Protein AF-A0A359E9B1-F1 (afdb_monomer)

Radius of gyration: 19.74 Å; Cα contacts (8 Å, |Δi|>4): 103; chains: 1; bounding box: 45×37×66 Å

Secondary structure (DSSP, 8-state):
------S-TT-----TTHHHHHHHHHHHHHHHTTSS--TTSBGGGG-PPEEP--------TTTTTT---EE-TT-STTGGG-BHHHHHTT-----SEETTEEGGGG---SSGGGGSSPPPPPTTS--

Mean predicted aligned error: 7.12 Å

Foldseek 3Di:
DDPDDDDDPPDDDDPPCVVLVVVVVVVVVCCVVCLPVDQQDFCLVSDDWAQDDDDPPVDDVVVCVPPDRTDRQQDDDQSRNAGNNLVNVVQSLGFDDDPNRGPLVVPDDDDPVCSVVDDGDHRPPGD

pLDDT: mean 88.52, std 8.59, range [62.59, 98.44]

Sequence (127 aa):
YIIAEWGEPFRVDMTHSVTKSFLTTTVGIAYDQGLIRDVNDKVDSYMAPIMVMEFDENDNKADEIGEAKVMQPFKGDHNSKITWNHLLRQTSDWEGSLWGKPDWADRPSGDRADWIDRDRFEPGTEW

Structure (mmCIF, N/CA/C/O backbone):
data_AF-A0A359E9B1-F1
#
_entry.id   AF-A0A359E9B1-F1
#
loop_
_atom_site.group_PDB
_atom_site.id
_atom_site.type_symbol
_atom_site.label_atom_id
_atom_site.label_alt_id
_atom_site.label_comp_id
_atom_site.label_asym_id
_atom_site.label_entity_id
_atom_site.label_seq_id
_atom_site.pdbx_PDB_ins_code
_atom_site.Cartn_x
_atom_site.Cartn_y
_atom_site.Cartn_z
_atom_site.occupancy
_atom_site.B_iso_or_equiv
_atom_site.auth_seq_id
_atom_site.auth_comp_id
_atom_site.auth_asym_id
_atom_site.auth_atom_id
_atom_site.pdbx_PDB_model_num
ATOM 1 N N . TYR A 1 1 ? -16.715 18.812 33.605 1.00 62.59 1 TYR A N 1
ATOM 2 C CA . TYR A 1 1 ? -15.793 19.865 34.072 1.00 62.59 1 TYR A CA 1
ATOM 3 C C . TYR A 1 1 ? -14.404 19.489 33.592 1.00 62.59 1 TYR A C 1
ATOM 5 O O . TYR A 1 1 ? -14.018 18.345 33.803 1.00 62.59 1 TYR A O 1
ATOM 13 N N . ILE A 1 2 ? -13.714 20.385 32.883 1.00 73.06 2 ILE A N 1
ATOM 14 C CA . ILE A 1 2 ? -12.324 20.175 32.460 1.00 73.06 2 ILE A CA 1
ATOM 15 C C . ILE A 1 2 ? -11.442 20.589 33.636 1.00 73.06 2 ILE A C 1
ATOM 17 O O . ILE A 1 2 ? -11.573 21.703 34.133 1.00 73.06 2 ILE A O 1
ATOM 21 N N . ILE A 1 3 ? -10.617 19.665 34.128 1.00 83.31 3 ILE A N 1
ATOM 22 C CA . ILE A 1 3 ? -9.846 19.854 35.368 1.00 83.31 3 ILE A CA 1
ATOM 23 C C . ILE A 1 3 ? -8.496 20.544 35.113 1.00 83.31 3 ILE A C 1
ATOM 25 O O . ILE A 1 3 ? -7.953 21.149 36.030 1.00 83.31 3 ILE A O 1
ATOM 29 N N . ALA A 1 4 ? -7.981 20.482 33.880 1.00 79.75 4 ALA A N 1
ATOM 30 C CA . ALA A 1 4 ? -6.869 21.287 33.373 1.00 79.75 4 ALA A CA 1
ATOM 31 C C . ALA A 1 4 ? -6.737 21.117 31.848 1.00 79.75 4 ALA A C 1
ATOM 33 O O . ALA A 1 4 ? -7.059 20.054 31.318 1.00 79.75 4 ALA A O 1
ATOM 34 N N . GLU A 1 5 ? -6.201 22.134 31.174 1.00 80.00 5 GLU A N 1
ATOM 35 C CA . GLU A 1 5 ? -5.741 22.085 29.780 1.00 80.00 5 GLU A CA 1
ATOM 36 C C . GLU A 1 5 ? -4.294 22.583 29.735 1.00 80.00 5 GLU A C 1
ATOM 38 O O . GLU A 1 5 ? -3.914 23.465 30.506 1.00 80.00 5 GLU A O 1
ATOM 43 N N . TRP A 1 6 ? -3.474 21.997 28.866 1.00 83.25 6 TRP A N 1
ATOM 44 C CA . TRP A 1 6 ? -2.069 22.365 28.689 1.00 83.25 6 TRP A CA 1
ATOM 45 C C . TRP A 1 6 ? -1.749 22.485 27.199 1.00 83.25 6 TRP A C 1
ATOM 47 O O . TRP A 1 6 ? -2.169 21.646 26.404 1.00 83.25 6 TRP A O 1
ATOM 57 N N . GLY A 1 7 ? -0.968 23.505 26.835 1.00 86.50 7 GLY A N 1
ATOM 58 C CA . GLY A 1 7 ? -0.614 23.798 25.444 1.00 86.50 7 GLY A CA 1
ATOM 59 C C . GLY A 1 7 ? -1.745 24.472 24.664 1.00 86.50 7 GLY A C 1
ATOM 60 O O . GLY A 1 7 ? -2.585 25.154 25.245 1.00 86.50 7 GLY A O 1
ATOM 61 N N . GLU A 1 8 ? -1.750 24.288 23.343 1.00 86.88 8 GLU A N 1
ATOM 62 C CA . GLU A 1 8 ? -2.801 24.773 22.439 1.00 86.88 8 GLU A CA 1
ATOM 63 C C . GLU A 1 8 ? -3.565 23.578 21.837 1.00 86.88 8 GLU A C 1
ATOM 65 O O . GLU A 1 8 ? -3.170 23.070 20.787 1.00 86.88 8 GLU A O 1
ATOM 70 N N . PRO A 1 9 ? -4.660 23.107 22.467 1.00 82.69 9 PRO A N 1
ATOM 71 C CA . PRO A 1 9 ? -5.363 21.884 22.053 1.00 82.69 9 PRO A CA 1
ATOM 72 C C . PRO A 1 9 ? -5.939 21.919 20.631 1.00 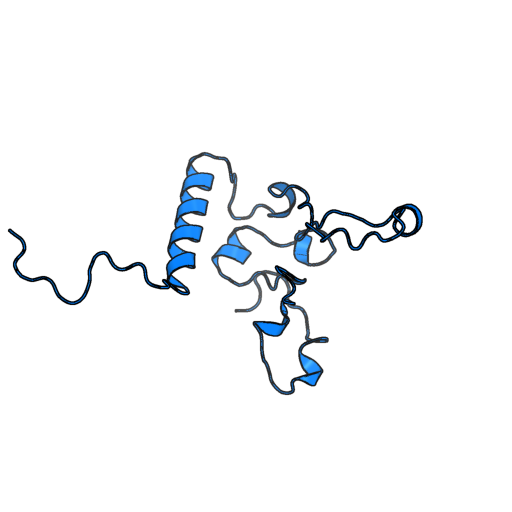82.69 9 PRO A C 1
ATOM 74 O O . PRO A 1 9 ? -6.199 20.874 20.043 1.00 82.69 9 PRO A O 1
ATOM 77 N N . PHE A 1 10 ? -6.152 23.118 20.084 1.00 86.94 10 PHE A N 1
ATOM 78 C CA . PHE A 1 10 ? -6.728 23.337 18.754 1.00 86.94 10 PHE A CA 1
ATOM 79 C C . PHE A 1 10 ? -5.682 23.657 17.682 1.00 86.94 10 PHE A C 1
ATOM 81 O O . PHE A 1 10 ? -6.042 23.921 16.534 1.00 86.94 10 PHE A O 1
ATOM 88 N N . ARG A 1 11 ? -4.391 23.660 18.032 1.00 89.88 11 ARG A N 1
ATOM 89 C CA . ARG A 1 11 ? -3.327 23.898 17.060 1.00 89.88 11 ARG A CA 1
ATOM 90 C C . ARG A 1 11 ? -3.191 22.691 16.138 1.00 89.88 11 ARG A C 1
ATOM 92 O O . ARG A 1 11 ? -3.065 21.559 16.597 1.00 89.88 11 ARG A O 1
ATOM 99 N N . VAL A 1 12 ? -3.167 22.941 14.832 1.00 88.06 12 VAL A N 1
ATOM 100 C CA . VAL A 1 12 ? -2.817 21.914 13.845 1.00 88.06 12 VAL A CA 1
ATOM 101 C C . VAL A 1 12 ? -1.314 21.659 13.935 1.00 88.06 12 VAL A C 1
ATOM 103 O O . VAL A 1 12 ? -0.522 22.582 13.752 1.00 88.06 12 VAL A O 1
ATOM 106 N N . ASP A 1 13 ? -0.932 20.417 14.220 1.00 87.44 13 ASP A N 1
ATOM 107 C CA . ASP A 1 13 ? 0.464 19.986 14.314 1.00 87.44 13 ASP A CA 1
ATOM 108 C C . ASP A 1 13 ? 0.724 18.778 13.405 1.00 87.44 13 ASP A C 1
ATOM 110 O O . ASP A 1 13 ? -0.197 18.034 13.050 1.00 87.44 13 ASP A O 1
ATOM 114 N N . MET A 1 14 ? 1.982 18.574 13.018 1.00 90.19 14 MET A N 1
ATOM 115 C CA . MET A 1 14 ? 2.360 17.415 12.217 1.00 90.19 14 MET A CA 1
ATOM 116 C C . MET A 1 14 ? 2.287 16.145 13.064 1.00 90.19 14 MET A C 1
ATOM 118 O O . MET A 1 14 ? 2.965 15.995 14.076 1.00 90.19 14 MET A O 1
ATOM 122 N N . THR A 1 15 ? 1.505 15.173 12.607 1.00 85.81 15 THR A N 1
ATOM 123 C CA . THR A 1 15 ? 1.268 13.915 13.332 1.00 85.81 15 THR A CA 1
ATOM 124 C C . THR A 1 15 ? 2.309 12.831 13.035 1.00 85.81 15 THR A C 1
ATOM 126 O O . THR A 1 15 ? 2.280 11.759 13.644 1.00 85.81 15 THR A O 1
ATOM 129 N N . HIS A 1 16 ? 3.243 13.083 12.109 1.00 90.12 16 HIS A N 1
ATOM 130 C CA . HIS A 1 16 ? 4.271 12.133 11.673 1.00 90.12 16 HIS A CA 1
ATOM 131 C C . HIS A 1 16 ? 3.680 10.728 11.417 1.00 90.12 16 HIS A C 1
ATOM 133 O O . HIS A 1 16 ? 2.701 10.569 10.682 1.00 90.12 16 HIS A O 1
ATOM 139 N N . SER A 1 17 ? 4.252 9.690 12.034 1.00 92.69 17 SER A N 1
ATOM 140 C CA . SER A 1 17 ? 3.839 8.298 11.838 1.00 92.69 17 SER A CA 1
ATOM 141 C C . SER A 1 17 ? 2.531 7.916 12.531 1.00 92.69 17 SER A C 1
ATOM 143 O O . SER A 1 17 ? 2.033 6.832 12.243 1.00 92.69 17 SER A O 1
ATOM 145 N N . VAL A 1 18 ? 1.914 8.780 13.350 1.00 92.88 18 VAL A N 1
ATOM 146 C CA . VAL A 1 18 ? 0.549 8.521 13.856 1.00 92.88 18 VAL A CA 1
ATOM 147 C C . VAL A 1 18 ? -0.434 8.372 12.684 1.00 92.88 18 VAL A C 1
ATOM 149 O O . VAL A 1 18 ? -1.369 7.578 12.757 1.00 92.88 18 VAL A O 1
ATOM 152 N N . THR A 1 19 ? -0.152 9.022 11.547 1.00 92.69 19 THR A N 1
ATOM 153 C CA . THR A 1 19 ? -0.847 8.833 10.258 1.00 92.69 19 THR A CA 1
ATOM 154 C C . THR A 1 19 ? -1.029 7.358 9.879 1.00 92.69 19 THR A C 1
ATOM 156 O O . THR A 1 19 ? -2.079 6.984 9.360 1.00 92.69 19 THR A O 1
ATOM 159 N N . LYS A 1 20 ? -0.055 6.488 10.186 1.00 93.69 20 LYS A N 1
ATOM 160 C CA . LYS A 1 20 ? -0.130 5.054 9.866 1.00 93.69 20 LYS A CA 1
ATOM 161 C C . LYS A 1 20 ? -1.271 4.356 10.611 1.00 93.69 20 LYS A C 1
ATOM 163 O O . LYS A 1 20 ? -1.935 3.513 10.023 1.00 93.69 20 LYS A O 1
ATOM 168 N N . SER A 1 21 ? -1.565 4.745 11.853 1.00 94.94 21 SER A N 1
ATOM 169 C CA . SER A 1 21 ? -2.692 4.186 12.615 1.00 94.94 21 SER A CA 1
ATOM 170 C C . SER A 1 21 ? -4.042 4.540 11.988 1.00 94.94 21 SER A C 1
ATOM 172 O O . SER A 1 21 ? -4.930 3.691 11.910 1.00 94.94 21 SER A O 1
ATOM 174 N N . PHE A 1 22 ? -4.190 5.769 11.484 1.00 95.00 22 PHE A N 1
ATOM 175 C CA . PHE A 1 22 ? -5.396 6.189 10.762 1.00 95.00 22 PHE A CA 1
ATOM 176 C C . PHE A 1 22 ? -5.553 5.435 9.434 1.00 95.00 22 PHE A C 1
ATOM 178 O O . PHE A 1 22 ? -6.649 4.966 9.120 1.00 95.00 22 PHE A O 1
ATOM 185 N N . LEU A 1 23 ? -4.459 5.259 8.684 1.00 94.25 23 LEU A N 1
ATOM 186 C CA . LEU A 1 23 ? -4.458 4.479 7.443 1.00 94.25 23 LEU A CA 1
ATOM 187 C C . LEU A 1 23 ? -4.830 3.012 7.699 1.00 94.25 23 LEU A C 1
ATOM 189 O O . LEU A 1 23 ? -5.740 2.500 7.052 1.00 94.25 23 LEU A O 1
ATOM 193 N N . THR A 1 24 ? -4.217 2.359 8.691 1.00 95.50 24 THR A N 1
ATOM 194 C CA . THR A 1 24 ? -4.555 0.977 9.077 1.00 95.50 24 THR A CA 1
ATOM 195 C C . THR A 1 24 ? -6.016 0.846 9.505 1.00 95.50 24 THR A C 1
ATOM 197 O O . THR A 1 24 ? -6.687 -0.109 9.122 1.00 95.50 24 THR A O 1
ATOM 200 N N . THR A 1 25 ? -6.545 1.828 10.241 1.00 97.00 25 THR A N 1
ATOM 201 C CA . THR A 1 25 ? -7.967 1.850 10.628 1.00 97.00 25 THR A CA 1
ATOM 202 C C . THR A 1 25 ? -8.878 1.954 9.405 1.00 97.00 25 THR A C 1
ATOM 204 O O . THR A 1 25 ? -9.867 1.235 9.306 1.00 97.00 25 THR A O 1
ATOM 207 N N . THR A 1 26 ? -8.522 2.804 8.440 1.00 97.19 26 THR A N 1
ATOM 208 C CA . THR A 1 26 ? -9.274 2.962 7.184 1.00 97.19 26 THR A CA 1
ATOM 209 C C . THR A 1 26 ? -9.292 1.661 6.378 1.00 97.19 26 THR A C 1
ATOM 211 O O . THR A 1 26 ? -10.341 1.274 5.868 1.00 97.19 26 THR A O 1
ATOM 214 N N . VAL A 1 27 ? -8.163 0.944 6.319 1.00 96.94 27 VAL A N 1
ATOM 215 C CA . VAL A 1 27 ? -8.087 -0.391 5.700 1.00 96.94 27 VAL A CA 1
ATOM 216 C C . VA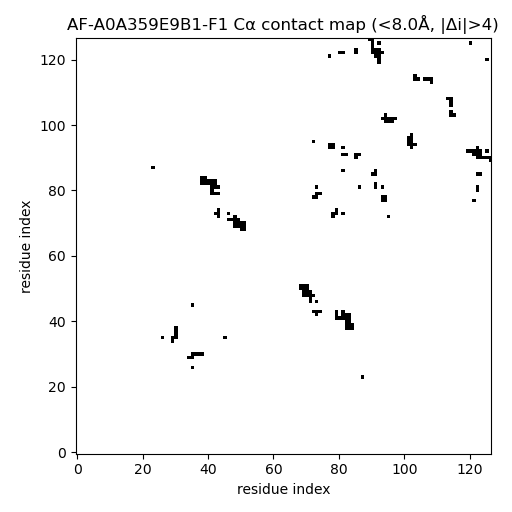L A 1 27 ? -8.991 -1.393 6.425 1.00 96.94 27 VAL A C 1
ATOM 218 O O . VAL A 1 27 ? -9.703 -2.142 5.763 1.00 96.94 27 VAL A O 1
ATOM 221 N N . GLY A 1 28 ? -9.027 -1.374 7.763 1.00 97.31 28 GLY A N 1
ATOM 222 C CA . GLY A 1 28 ? -9.943 -2.207 8.552 1.00 97.31 28 GLY A CA 1
ATOM 223 C C . GLY A 1 28 ? -11.419 -1.950 8.226 1.00 97.31 28 GLY A C 1
ATOM 224 O O . GLY A 1 28 ? -12.170 -2.893 8.005 1.00 97.31 28 GLY A O 1
ATOM 225 N N . ILE A 1 29 ? -11.821 -0.682 8.088 1.00 98.25 29 ILE A N 1
ATOM 226 C CA . ILE A 1 29 ? -13.188 -0.320 7.672 1.00 98.25 29 ILE A CA 1
ATOM 227 C C . ILE A 1 29 ? -13.488 -0.829 6.253 1.00 98.25 29 ILE A C 1
ATOM 229 O O . ILE A 1 29 ? -14.563 -1.374 6.010 1.00 98.25 29 ILE A O 1
ATOM 233 N N . ALA A 1 30 ? -12.552 -0.673 5.312 1.00 97.75 30 ALA A N 1
ATOM 234 C CA . ALA A 1 30 ? -12.719 -1.165 3.944 1.00 97.75 30 ALA A CA 1
ATOM 235 C C . ALA A 1 30 ? -12.842 -2.699 3.888 1.00 97.75 30 ALA A C 1
ATOM 237 O O . ALA A 1 30 ? -13.615 -3.225 3.085 1.00 97.75 30 ALA A O 1
ATOM 238 N N . TYR A 1 31 ? -12.116 -3.406 4.756 1.00 98.00 31 TYR A N 1
ATOM 239 C CA . TYR A 1 31 ? -12.234 -4.851 4.929 1.00 98.00 31 TYR A CA 1
ATOM 240 C C . TYR A 1 31 ? -13.612 -5.250 5.474 1.00 98.00 31 TYR A C 1
ATOM 242 O O . TYR A 1 31 ? -14.294 -6.073 4.867 1.00 98.00 31 TYR A O 1
ATOM 250 N N . ASP A 1 32 ? -14.077 -4.607 6.549 1.00 98.31 32 ASP A N 1
ATOM 251 C CA . ASP A 1 32 ? -15.397 -4.876 7.141 1.00 98.31 32 ASP A CA 1
ATOM 252 C C . ASP A 1 32 ? -16.548 -4.622 6.150 1.00 98.31 32 ASP A C 1
ATOM 254 O O . ASP A 1 32 ? -17.580 -5.292 6.190 1.00 98.31 32 ASP A O 1
ATOM 258 N N . GLN A 1 33 ? -16.368 -3.672 5.228 1.00 98.25 33 GLN A N 1
ATOM 259 C CA . GLN A 1 33 ? -17.321 -3.369 4.156 1.00 98.25 33 GLN A CA 1
ATOM 260 C C . GLN A 1 33 ? -17.195 -4.289 2.928 1.00 98.25 33 GLN A C 1
ATOM 262 O O . GLN A 1 33 ? -17.961 -4.140 1.976 1.00 98.25 33 GLN A O 1
ATOM 267 N N . GLY A 1 34 ? -16.238 -5.220 2.914 1.00 97.19 34 GLY A N 1
ATOM 268 C CA . GLY A 1 34 ? -15.984 -6.124 1.790 1.00 97.19 34 GLY A CA 1
ATOM 269 C C . GLY A 1 34 ? -15.371 -5.450 0.557 1.00 97.19 34 GLY A C 1
ATOM 270 O O . GLY A 1 34 ? -15.308 -6.072 -0.504 1.00 97.19 34 GLY A O 1
ATOM 271 N N . LEU A 1 35 ? -14.910 -4.198 0.677 1.00 97.12 35 LEU A N 1
ATOM 272 C CA . LEU A 1 35 ? -14.163 -3.500 -0.376 1.00 97.12 35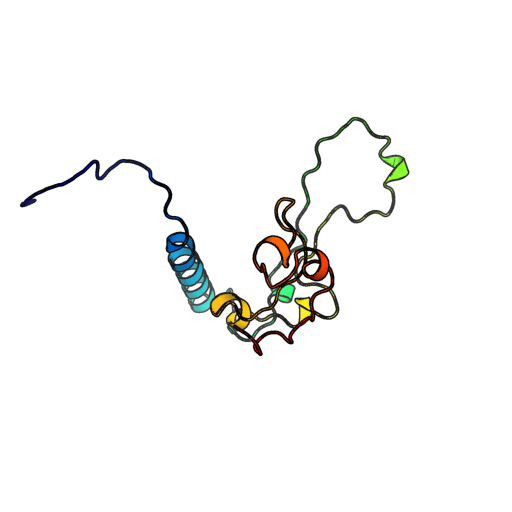 LEU A CA 1
ATOM 273 C C . LEU A 1 35 ? -12.753 -4.079 -0.526 1.00 97.12 35 LEU A C 1
ATOM 275 O O . LEU A 1 35 ? -12.217 -4.097 -1.628 1.00 97.12 35 LEU A O 1
ATOM 279 N N . ILE A 1 36 ? -12.184 -4.579 0.573 1.00 97.94 36 ILE A N 1
ATOM 280 C CA . ILE A 1 36 ? -11.035 -5.489 0.587 1.00 97.94 36 ILE A CA 1
ATOM 281 C C . ILE A 1 36 ? -11.563 -6.839 1.065 1.00 97.94 36 ILE A C 1
ATOM 283 O O . ILE A 1 36 ? -12.080 -6.934 2.173 1.00 97.94 36 ILE A O 1
ATOM 287 N N . ARG A 1 37 ? -11.473 -7.875 0.228 1.00 97.69 37 ARG A N 1
ATOM 288 C CA . ARG A 1 37 ? -12.100 -9.176 0.526 1.00 97.69 37 ARG A CA 1
ATOM 289 C C . ARG A 1 37 ? -11.269 -10.015 1.490 1.00 97.69 37 ARG A C 1
ATOM 291 O O . ARG A 1 37 ? -11.820 -10.601 2.414 1.00 97.69 37 ARG A O 1
ATOM 298 N N . ASP A 1 38 ? -9.959 -10.060 1.271 1.00 97.94 38 ASP A N 1
ATOM 299 C CA . ASP A 1 38 ? -8.995 -10.725 2.143 1.00 97.94 38 ASP A CA 1
ATOM 300 C C . ASP A 1 38 ? -7.726 -9.866 2.242 1.00 97.94 38 ASP A C 1
ATOM 302 O O . ASP A 1 38 ? -7.245 -9.315 1.249 1.00 97.94 38 ASP A O 1
ATOM 306 N N . VAL A 1 39 ? -7.143 -9.761 3.438 1.00 97.25 39 VAL A N 1
ATOM 307 C CA . VAL A 1 39 ? -5.853 -9.074 3.627 1.00 97.25 39 VAL A CA 1
ATOM 308 C C . VAL A 1 39 ? -4.698 -9.793 2.916 1.00 97.25 39 VAL A C 1
ATOM 310 O O . VAL A 1 39 ? -3.646 -9.206 2.678 1.00 97.25 39 VAL A O 1
ATOM 313 N N . ASN A 1 40 ? -4.871 -11.058 2.550 1.00 97.81 40 ASN A N 1
ATOM 314 C CA . ASN A 1 40 ? -3.913 -11.826 1.765 1.00 97.81 40 ASN A CA 1
ATOM 315 C C . ASN A 1 40 ? -4.100 -11.647 0.253 1.00 97.81 40 ASN A C 1
ATOM 317 O O . ASN A 1 40 ? -3.295 -12.170 -0.523 1.00 97.81 40 ASN A O 1
ATOM 321 N N . ASP A 1 41 ? -5.111 -10.894 -0.187 1.00 98.25 41 ASP A N 1
ATOM 322 C CA . ASP A 1 41 ? -5.262 -10.585 -1.600 1.00 98.25 41 ASP A CA 1
ATOM 323 C C . ASP A 1 41 ? -4.136 -9.672 -2.101 1.00 98.25 41 ASP A C 1
ATOM 325 O O . ASP A 1 41 ? -3.597 -8.833 -1.369 1.00 98.25 41 ASP A O 1
ATOM 329 N N . LYS A 1 42 ? -3.807 -9.808 -3.391 1.00 98.25 42 LYS A N 1
ATOM 330 C CA . LYS A 1 42 ? -2.836 -8.945 -4.070 1.00 98.25 42 LYS 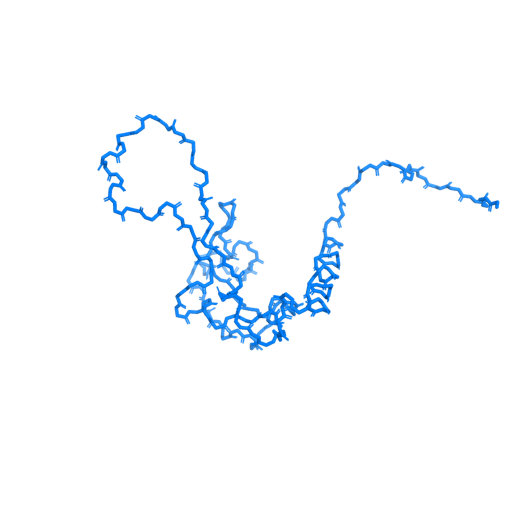A CA 1
ATOM 331 C C . LYS A 1 42 ? -3.400 -7.542 -4.267 1.00 98.25 42 LYS A C 1
ATOM 333 O O . LYS A 1 42 ? -4.482 -7.376 -4.838 1.00 98.25 42 LYS A O 1
ATOM 338 N N . VAL A 1 43 ? -2.623 -6.541 -3.860 1.00 97.44 43 VAL A N 1
ATOM 339 C CA . VAL A 1 43 ? -3.017 -5.120 -3.898 1.00 97.44 43 VAL A CA 1
ATOM 340 C C . VAL A 1 43 ? -3.242 -4.635 -5.330 1.00 97.44 43 VAL A C 1
ATOM 342 O O . VAL A 1 43 ? -4.142 -3.835 -5.565 1.00 97.44 43 VAL A O 1
ATOM 345 N N . ASP A 1 44 ? -2.495 -5.180 -6.294 1.00 96.12 44 ASP A N 1
ATOM 346 C CA . ASP A 1 44 ? -2.616 -4.870 -7.726 1.00 96.12 44 ASP A CA 1
ATOM 347 C C . ASP A 1 44 ? -4.064 -4.941 -8.240 1.00 96.12 44 ASP A C 1
ATOM 349 O O . ASP A 1 44 ? -4.501 -4.096 -9.013 1.00 96.12 44 ASP A O 1
ATOM 353 N N . SER A 1 45 ? -4.854 -5.901 -7.751 1.00 94.62 45 SER A N 1
ATOM 354 C CA . SER A 1 45 ? -6.251 -6.067 -8.177 1.00 94.62 45 SER A CA 1
ATOM 355 C C . SER A 1 45 ? -7.213 -4.988 -7.657 1.00 94.62 45 SER A C 1
ATOM 357 O O . SER A 1 45 ? -8.308 -4.842 -8.196 1.00 94.62 45 SER A O 1
ATOM 359 N N . TYR A 1 46 ? -6.808 -4.228 -6.637 1.00 95.19 46 TYR A N 1
ATOM 360 C CA . TYR A 1 46 ? -7.602 -3.170 -6.002 1.00 95.19 46 TYR A CA 1
ATOM 361 C C . TYR A 1 46 ? -7.210 -1.763 -6.468 1.00 95.19 46 TYR A C 1
ATOM 363 O O . TYR A 1 46 ? -7.868 -0.792 -6.100 1.00 95.19 46 TYR A O 1
ATOM 371 N N . MET A 1 47 ? -6.139 -1.635 -7.255 1.00 92.94 47 MET A N 1
ATOM 372 C CA . MET A 1 47 ? -5.552 -0.350 -7.623 1.00 92.94 47 MET A CA 1
ATOM 373 C C . MET A 1 47 ? -5.748 -0.062 -9.110 1.00 92.94 47 MET A C 1
ATOM 375 O O . MET A 1 47 ? -5.284 -0.801 -9.975 1.00 92.94 47 MET A O 1
ATOM 379 N N . ALA A 1 48 ? -6.408 1.054 -9.417 1.00 92.06 48 ALA A N 1
ATOM 380 C CA . ALA A 1 48 ? -6.456 1.577 -10.777 1.00 92.06 48 ALA A CA 1
ATOM 381 C C . ALA A 1 48 ? -5.102 2.209 -11.169 1.00 92.06 48 ALA A C 1
ATOM 383 O O . ALA A 1 48 ? -4.361 2.658 -10.288 1.00 92.06 48 ALA A O 1
ATOM 384 N N . PRO A 1 49 ? -4.780 2.300 -12.474 1.00 91.25 49 PRO A N 1
ATOM 385 C CA . PRO A 1 49 ? -3.652 3.100 -12.941 1.00 91.25 49 PRO A CA 1
ATOM 386 C C . PRO A 1 49 ? -3.771 4.551 -12.462 1.00 91.25 49 PRO A C 1
ATOM 388 O O . PRO A 1 49 ? -4.849 5.145 -12.514 1.00 91.25 49 PRO A O 1
ATOM 391 N N . ILE A 1 50 ? -2.661 5.125 -12.008 1.00 90.00 50 ILE A N 1
ATOM 392 C CA . ILE A 1 50 ? -2.610 6.493 -11.491 1.00 90.00 50 ILE A CA 1
ATOM 393 C C . ILE A 1 50 ? -2.087 7.396 -12.603 1.00 90.00 50 ILE A C 1
ATOM 395 O O . ILE A 1 50 ? -1.015 7.154 -13.150 1.00 90.00 50 ILE A O 1
ATOM 399 N N . MET A 1 51 ? -2.837 8.444 -12.933 1.00 87.00 51 MET A N 1
ATOM 400 C CA . MET A 1 51 ? -2.368 9.482 -13.845 1.00 87.00 51 MET A CA 1
ATOM 401 C C . MET A 1 51 ? -1.316 10.328 -13.134 1.00 87.00 51 MET A C 1
ATOM 403 O O . MET A 1 51 ? -1.601 10.929 -12.095 1.00 87.00 51 MET A O 1
ATOM 407 N N . VAL A 1 52 ? -0.105 10.358 -13.682 1.00 80.75 52 VAL A N 1
ATOM 408 C CA . VAL A 1 52 ? 0.953 11.229 -13.173 1.00 80.75 52 VAL A CA 1
ATOM 409 C C . VAL A 1 52 ? 0.703 12.614 -13.750 1.00 80.75 52 VAL A C 1
ATOM 411 O O . VAL A 1 52 ? 0.594 12.775 -14.963 1.00 80.75 52 VAL A O 1
ATOM 414 N N . MET A 1 53 ? 0.525 13.607 -12.878 1.00 76.44 53 MET A N 1
ATOM 415 C CA . MET A 1 53 ? 0.408 14.988 -13.333 1.00 76.44 53 MET A CA 1
ATOM 416 C C . MET A 1 53 ? 1.800 15.528 -13.628 1.00 76.44 53 MET A C 1
ATOM 418 O O . MET A 1 53 ? 2.599 15.724 -12.714 1.00 76.44 53 MET A O 1
ATOM 422 N N . GLU A 1 54 ? 2.051 15.781 -14.902 1.00 72.25 54 GLU A N 1
ATOM 423 C CA . GLU A 1 54 ? 3.215 16.509 -15.388 1.00 72.25 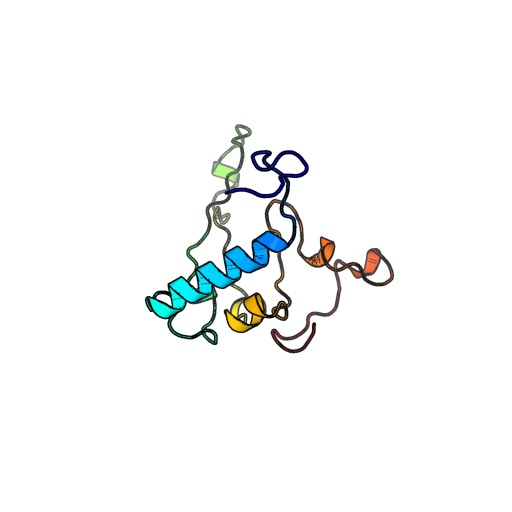54 GLU A CA 1
ATOM 424 C C . GLU A 1 54 ? 2.804 17.955 -15.673 1.00 72.25 54 GLU A C 1
ATOM 426 O O . GLU A 1 54 ? 1.676 18.229 -16.101 1.00 72.25 54 GLU A O 1
ATOM 431 N N . PHE A 1 55 ? 3.696 18.900 -15.385 1.00 71.75 55 PHE A N 1
ATOM 432 C CA . PHE A 1 55 ? 3.496 20.278 -15.813 1.00 71.75 55 PHE A CA 1
ATOM 433 C C . PHE A 1 55 ? 3.754 20.348 -17.321 1.00 71.75 55 PHE A C 1
ATOM 435 O O . PHE A 1 55 ? 4.765 19.841 -17.789 1.00 71.75 55 PHE A O 1
ATOM 442 N N . ASP A 1 56 ? 2.831 20.944 -18.081 1.00 69.69 56 ASP A N 1
ATOM 443 C CA . ASP A 1 56 ? 2.984 21.111 -19.531 1.00 69.69 56 ASP A CA 1
ATOM 444 C C . ASP A 1 56 ? 4.085 22.151 -19.793 1.00 69.69 56 ASP A C 1
ATOM 446 O O . ASP A 1 56 ? 3.848 23.358 -19.689 1.00 69.69 56 ASP A O 1
ATOM 450 N N . GLU A 1 57 ? 5.300 21.688 -20.092 1.00 76.12 57 GLU A N 1
ATOM 451 C CA . GLU A 1 57 ? 6.441 22.548 -20.434 1.00 76.12 57 GLU A CA 1
ATOM 452 C C . GLU A 1 57 ? 6.343 23.110 -21.876 1.00 76.12 57 GLU A C 1
ATOM 454 O O . GLU A 1 57 ? 7.253 23.793 -22.341 1.00 76.12 57 GLU A O 1
ATOM 459 N N . ASN A 1 58 ? 5.198 22.930 -22.561 1.00 74.44 58 ASN A N 1
ATOM 460 C CA . ASN A 1 58 ? 4.991 23.156 -24.001 1.00 74.44 58 ASN A CA 1
ATOM 461 C C . ASN A 1 58 ? 5.878 22.282 -24.895 1.00 74.44 58 ASN A C 1
ATOM 463 O O . ASN A 1 58 ? 6.173 22.652 -26.038 1.00 74.44 58 ASN A O 1
ATOM 467 N N . ASP A 1 59 ? 6.265 21.111 -24.401 1.00 78.38 59 ASP A N 1
ATOM 468 C CA . ASP A 1 59 ? 6.962 20.124 -25.206 1.00 78.38 59 ASP A CA 1
ATOM 469 C C . ASP A 1 59 ? 6.063 19.571 -26.316 1.00 78.38 59 ASP A C 1
ATOM 471 O O . ASP A 1 59 ? 4.823 19.579 -26.271 1.00 78.38 59 ASP A O 1
ATOM 475 N N . ASN A 1 60 ? 6.708 19.111 -27.382 1.00 80.38 60 ASN A N 1
ATOM 476 C CA . ASN A 1 60 ? 6.010 18.554 -28.521 1.00 80.38 60 ASN A CA 1
ATOM 477 C C . ASN A 1 60 ? 5.428 17.182 -28.155 1.00 80.38 60 ASN A C 1
ATOM 479 O O . ASN A 1 60 ? 6.106 16.162 -28.202 1.00 80.38 60 ASN A O 1
ATOM 483 N N . LYS A 1 61 ? 4.122 17.148 -27.876 1.00 75.06 61 LYS A N 1
ATOM 484 C CA . LYS A 1 61 ? 3.366 15.937 -27.493 1.00 75.06 61 LYS A CA 1
ATOM 485 C C . LYS A 1 61 ? 3.450 14.786 -28.503 1.00 75.06 61 LYS A C 1
ATOM 487 O O . LYS A 1 61 ? 3.063 13.668 -28.172 1.00 75.06 61 LYS A O 1
ATOM 492 N N . ALA A 1 62 ? 3.898 15.045 -29.735 1.00 81.69 62 ALA A N 1
ATOM 493 C CA . ALA A 1 62 ? 4.143 13.999 -30.723 1.00 81.69 62 ALA A CA 1
ATOM 494 C C . ALA A 1 62 ? 5.360 13.121 -30.377 1.00 81.69 62 ALA A C 1
ATOM 496 O O . ALA A 1 62 ? 5.395 11.963 -30.790 1.00 81.69 62 ALA A O 1
ATOM 497 N N . ASP A 1 63 ? 6.318 13.646 -29.611 1.00 81.62 63 ASP A N 1
ATOM 498 C CA . ASP A 1 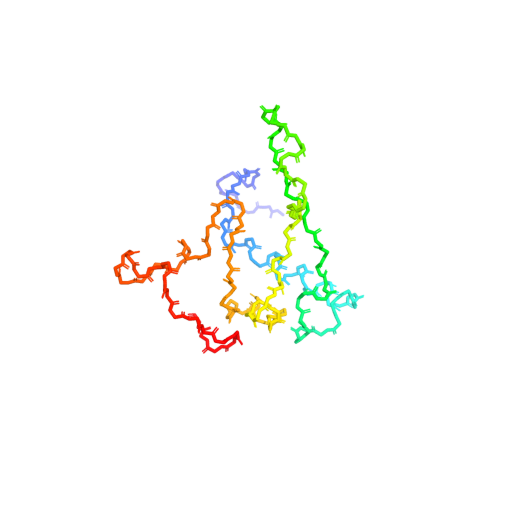63 ? 7.561 12.950 -29.268 1.00 81.62 63 ASP A CA 1
ATOM 499 C C . ASP A 1 63 ? 7.358 11.925 -28.129 1.00 81.62 63 ASP A C 1
ATOM 501 O O . ASP A 1 63 ? 8.085 10.941 -28.051 1.00 81.62 63 ASP A O 1
ATOM 505 N N . GLU A 1 64 ? 6.300 12.080 -27.326 1.00 73.19 64 GLU A N 1
ATOM 506 C CA . GLU A 1 64 ? 5.902 11.168 -26.233 1.00 73.19 64 GLU A CA 1
ATOM 507 C C . GLU A 1 64 ? 4.894 10.084 -26.674 1.00 73.19 64 GLU A C 1
ATOM 509 O O . GLU A 1 64 ? 4.296 9.374 -25.854 1.00 73.19 64 GLU A O 1
ATOM 514 N N . ILE A 1 65 ? 4.609 9.972 -27.976 1.00 73.31 65 ILE A N 1
ATOM 515 C CA . ILE A 1 65 ? 3.635 8.996 -28.478 1.00 73.31 65 ILE A CA 1
ATOM 516 C C . ILE A 1 65 ? 4.134 7.576 -28.181 1.00 73.31 65 ILE A C 1
ATOM 518 O O . ILE A 1 65 ? 5.113 7.105 -28.752 1.00 73.31 65 ILE A O 1
ATOM 522 N N . GLY A 1 66 ? 3.392 6.864 -27.330 1.00 72.75 66 GLY A N 1
ATOM 523 C CA . GLY A 1 66 ? 3.705 5.496 -26.905 1.00 72.75 66 GLY A CA 1
ATOM 524 C C . GLY A 1 66 ? 4.226 5.398 -25.471 1.00 72.75 66 GLY A C 1
ATOM 525 O O . GLY A 1 66 ? 4.298 4.290 -24.940 1.00 72.75 66 GLY A O 1
ATOM 526 N N . GLU A 1 67 ? 4.513 6.527 -24.822 1.00 75.44 67 GLU A N 1
ATOM 527 C CA . GLU A 1 67 ? 4.899 6.553 -23.415 1.00 75.44 67 GLU A CA 1
ATOM 528 C C . GLU A 1 67 ? 3.676 6.421 -22.496 1.00 75.44 67 GLU A C 1
ATOM 530 O O . GLU A 1 67 ? 2.591 6.965 -22.739 1.00 75.44 67 GLU A O 1
ATOM 535 N N . ALA A 1 68 ? 3.832 5.645 -21.423 1.00 72.44 68 ALA A N 1
ATOM 536 C CA . ALA A 1 68 ? 2.759 5.408 -20.472 1.00 72.44 68 ALA A CA 1
ATOM 537 C C . ALA A 1 68 ? 2.567 6.639 -19.577 1.00 72.44 68 ALA A C 1
ATOM 539 O O . ALA A 1 68 ? 3.290 6.828 -18.608 1.00 72.44 68 ALA A O 1
ATOM 540 N N . LYS A 1 69 ? 1.510 7.419 -19.827 1.00 79.25 69 LYS A N 1
ATOM 541 C CA . LYS A 1 69 ? 1.107 8.559 -18.972 1.00 79.25 69 LYS A CA 1
ATOM 542 C C . LYS A 1 69 ? 0.487 8.145 -17.626 1.00 79.25 69 LYS A C 1
ATOM 544 O O . LYS A 1 69 ? -0.093 8.962 -16.909 1.00 79.25 69 LYS A O 1
ATOM 549 N N . VAL A 1 70 ? 0.531 6.853 -17.302 1.00 87.12 70 VAL A N 1
ATOM 550 C CA . VAL A 1 70 ? -0.026 6.289 -16.072 1.00 87.12 70 VAL A CA 1
ATOM 551 C C . VAL A 1 70 ? 1.004 5.412 -15.377 1.00 87.12 70 VAL A C 1
ATOM 553 O O . VAL A 1 70 ? 1.645 4.570 -16.003 1.00 87.12 70 VAL A O 1
ATOM 556 N N . MET A 1 71 ? 1.111 5.560 -14.062 1.00 89.19 71 MET A N 1
ATOM 557 C CA . MET A 1 71 ? 1.884 4.663 -13.211 1.00 89.19 71 MET A CA 1
ATOM 558 C C . MET A 1 71 ? 0.991 3.523 -12.709 1.00 89.19 71 MET A C 1
ATOM 560 O O . MET A 1 71 ? -0.169 3.720 -12.336 1.00 89.19 71 MET A O 1
ATOM 564 N N . GLN A 1 72 ? 1.545 2.314 -12.667 1.00 92.75 72 GLN A N 1
ATOM 565 C CA . GLN A 1 72 ? 0.893 1.136 -12.096 1.00 92.75 72 GLN A CA 1
ATOM 566 C C . GLN A 1 72 ? 1.806 0.544 -11.013 1.00 92.75 72 GLN A C 1
ATOM 568 O O . GLN A 1 72 ? 2.599 -0.352 -11.299 1.00 92.75 72 GLN A O 1
ATOM 573 N N . PRO A 1 73 ? 1.737 1.053 -9.769 1.00 93.81 73 PRO A N 1
ATOM 574 C CA . PRO A 1 73 ? 2.768 0.825 -8.751 1.00 93.81 73 PRO A CA 1
ATOM 575 C C . PRO A 1 73 ? 2.876 -0.628 -8.269 1.00 93.81 73 PRO A C 1
ATOM 577 O O . PRO A 1 73 ? 3.868 -0.984 -7.642 1.00 93.81 73 PRO A O 1
ATOM 580 N N . PHE A 1 74 ? 1.879 -1.471 -8.546 1.00 96.56 74 PHE A N 1
ATOM 581 C CA . PHE A 1 74 ? 1.848 -2.874 -8.122 1.00 96.56 74 PHE A CA 1
ATOM 582 C C . PHE A 1 74 ? 1.993 -3.878 -9.278 1.00 96.56 74 PHE A C 1
ATOM 584 O O . PHE A 1 74 ? 1.743 -5.065 -9.094 1.00 96.56 74 PHE A O 1
ATOM 591 N N . LYS A 1 75 ? 2.414 -3.429 -10.467 1.00 94.69 75 LYS A N 1
ATOM 592 C CA . LYS A 1 75 ? 2.739 -4.313 -11.600 1.00 94.69 75 LYS A CA 1
ATOM 593 C C . LYS A 1 75 ? 4.213 -4.735 -11.579 1.00 94.69 75 LYS A C 1
ATOM 595 O O . LYS A 1 75 ? 5.025 -4.150 -10.870 1.00 94.69 75 LYS A O 1
ATOM 600 N N . GLY A 1 76 ? 4.549 -5.738 -12.391 1.00 93.19 76 GLY A N 1
ATOM 601 C CA . GLY A 1 76 ? 5.907 -6.279 -12.527 1.00 93.19 76 GLY A CA 1
ATOM 602 C C . GLY A 1 76 ? 6.169 -7.512 -11.659 1.00 93.19 76 GLY A C 1
ATOM 603 O O . GLY A 1 76 ? 5.335 -7.893 -10.836 1.00 93.19 76 GLY A O 1
ATOM 604 N N . ASP A 1 77 ? 7.326 -8.142 -11.858 1.00 94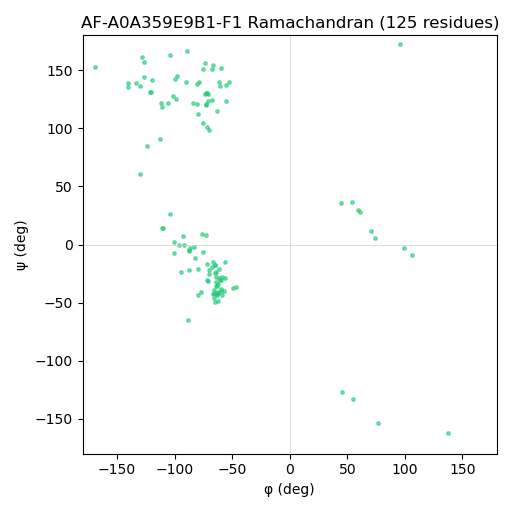.69 77 ASP A N 1
ATOM 605 C CA . ASP A 1 77 ? 7.660 -9.447 -11.265 1.00 94.69 77 ASP A CA 1
ATOM 606 C C . ASP A 1 77 ? 7.700 -9.424 -9.730 1.00 94.69 77 ASP A C 1
ATOM 608 O O . ASP A 1 77 ? 7.313 -10.398 -9.082 1.00 94.69 77 ASP A O 1
ATOM 612 N N . HIS A 1 78 ? 8.129 -8.303 -9.144 1.00 95.19 78 HIS A N 1
ATOM 613 C CA . HIS A 1 78 ? 8.223 -8.127 -7.695 1.00 95.19 78 HIS A CA 1
ATOM 614 C C . HIS A 1 78 ? 6.918 -7.608 -7.083 1.00 95.19 78 HIS A C 1
ATOM 616 O O . HIS A 1 78 ? 6.233 -8.327 -6.351 1.00 95.19 78 HIS A O 1
ATOM 622 N N . ASN A 1 79 ? 6.516 -6.380 -7.431 1.00 96.62 79 ASN A N 1
ATOM 623 C CA . ASN A 1 79 ? 5.406 -5.706 -6.755 1.00 96.62 79 ASN A CA 1
ATOM 624 C C . ASN A 1 79 ? 4.046 -6.406 -6.933 1.00 96.62 79 ASN A C 1
ATOM 626 O O . ASN A 1 79 ? 3.181 -6.274 -6.063 1.00 96.62 79 ASN A O 1
ATOM 630 N N . SER A 1 80 ? 3.853 -7.203 -7.993 1.00 97.00 80 SER A N 1
ATOM 631 C CA . SER A 1 80 ? 2.612 -7.975 -8.197 1.00 97.00 80 SER A CA 1
ATOM 632 C C . SER A 1 80 ? 2.378 -9.055 -7.136 1.00 97.00 80 SER A C 1
ATOM 634 O O . SER A 1 80 ? 1.250 -9.519 -6.941 1.00 97.00 80 SER A O 1
ATOM 636 N N . LYS A 1 81 ? 3.422 -9.434 -6.390 1.00 97.75 81 LYS A N 1
ATOM 637 C CA . LYS A 1 81 ? 3.340 -10.388 -5.280 1.00 97.75 81 LYS A CA 1
ATOM 638 C C . LYS A 1 81 ? 2.862 -9.742 -3.974 1.00 97.75 81 LYS A C 1
ATOM 640 O O . LYS A 1 81 ? 2.536 -10.473 -3.033 1.00 97.75 81 LYS A O 1
ATOM 645 N N . ILE A 1 82 ? 2.790 -8.415 -3.881 1.00 98.44 82 ILE A N 1
ATOM 646 C CA . ILE A 1 82 ? 2.486 -7.701 -2.634 1.00 98.44 82 ILE A CA 1
ATOM 647 C C . ILE A 1 82 ? 1.008 -7.853 -2.249 1.00 98.44 82 ILE A C 1
ATOM 649 O O . ILE A 1 82 ? 0.103 -7.639 -3.058 1.00 98.44 82 ILE A O 1
ATOM 653 N N . THR A 1 83 ? 0.768 -8.221 -0.988 1.00 98.38 83 THR A N 1
ATOM 654 C CA . THR A 1 83 ? -0.567 -8.329 -0.380 1.00 98.38 83 THR A CA 1
ATOM 655 C C . THR A 1 83 ? -0.846 -7.148 0.548 1.00 98.38 83 THR A C 1
ATOM 657 O O . THR A 1 83 ? 0.086 -6.472 0.995 1.00 98.38 83 THR A O 1
ATOM 660 N N . TRP A 1 84 ? -2.116 -6.923 0.899 1.00 97.88 84 TRP A N 1
ATOM 661 C CA . TRP A 1 84 ? -2.474 -5.940 1.930 1.00 97.88 84 TRP A CA 1
ATOM 662 C C . TRP A 1 84 ? -1.777 -6.235 3.262 1.00 97.88 84 TRP A C 1
ATOM 664 O O . TRP A 1 84 ? -1.266 -5.325 3.909 1.00 97.88 84 TRP A O 1
ATOM 674 N N . ASN A 1 85 ? -1.677 -7.509 3.640 1.00 97.56 85 ASN A N 1
ATOM 675 C CA . ASN A 1 85 ? -0.988 -7.958 4.842 1.00 97.56 85 ASN A CA 1
ATOM 676 C C . ASN A 1 85 ? 0.502 -7.571 4.837 1.00 97.56 85 ASN A C 1
ATOM 678 O O . ASN A 1 85 ? 1.020 -7.152 5.870 1.00 97.56 85 ASN A O 1
ATOM 682 N N . HIS A 1 86 ? 1.180 -7.643 3.686 1.00 98.00 86 HIS A N 1
ATOM 683 C CA . HIS A 1 86 ? 2.573 -7.195 3.573 1.00 98.00 86 HIS A CA 1
ATOM 684 C C . HIS A 1 86 ? 2.710 -5.682 3.784 1.00 98.00 86 HIS A C 1
ATOM 686 O O . HIS A 1 86 ? 3.620 -5.241 4.483 1.00 98.00 86 HIS A O 1
ATOM 692 N N . LEU A 1 87 ? 1.800 -4.877 3.221 1.00 96.75 87 LEU A N 1
ATOM 693 C CA . LEU A 1 87 ? 1.807 -3.422 3.420 1.00 96.75 87 LEU A CA 1
ATOM 694 C C . LEU A 1 87 ? 1.520 -3.050 4.881 1.00 96.75 87 LEU A C 1
ATOM 696 O O . LEU A 1 87 ? 2.242 -2.250 5.471 1.00 96.75 87 LEU A O 1
ATOM 700 N N . LEU A 1 88 ? 0.502 -3.669 5.485 1.00 96.25 88 LEU A N 1
ATOM 701 C CA . LEU A 1 88 ? 0.086 -3.405 6.867 1.00 96.25 88 LEU A CA 1
ATOM 702 C C . LEU A 1 88 ? 1.158 -3.779 7.898 1.00 96.25 88 LEU A C 1
ATOM 704 O O . LEU A 1 88 ? 1.211 -3.176 8.969 1.00 96.25 88 LEU A O 1
ATOM 708 N N . ARG A 1 89 ? 2.014 -4.757 7.580 1.00 95.38 89 ARG A N 1
ATOM 709 C CA . ARG A 1 89 ? 3.130 -5.196 8.433 1.00 95.38 89 ARG A CA 1
ATOM 710 C C . ARG A 1 89 ? 4.473 -4.567 8.074 1.00 95.38 89 ARG A C 1
ATOM 712 O O . ARG A 1 89 ? 5.444 -4.852 8.758 1.00 95.38 89 ARG A O 1
ATOM 719 N N . GLN A 1 90 ? 4.516 -3.711 7.052 1.00 93.94 90 GLN A N 1
ATOM 720 C CA . GLN A 1 90 ? 5.743 -3.098 6.529 1.00 93.94 90 GLN A CA 1
ATOM 721 C C . GLN A 1 90 ? 6.790 -4.106 6.021 1.00 93.94 90 GLN A C 1
ATOM 723 O O . GLN A 1 90 ? 7.970 -3.798 5.989 1.00 93.94 90 GLN A O 1
ATOM 728 N N . THR A 1 91 ? 6.365 -5.275 5.534 1.00 95.94 91 THR A N 1
ATOM 729 C CA . THR A 1 91 ? 7.261 -6.341 5.037 1.00 95.94 91 THR A CA 1
ATOM 730 C C . THR A 1 91 ? 7.185 -6.535 3.520 1.00 95.94 91 THR A C 1
ATOM 732 O O . THR A 1 91 ? 7.603 -7.552 2.980 1.00 95.94 91 THR A O 1
ATOM 735 N N . SER A 1 92 ? 6.589 -5.586 2.795 1.00 96.00 92 SER A N 1
ATOM 736 C CA . SER A 1 92 ? 6.328 -5.724 1.350 1.00 96.00 92 SER A CA 1
ATOM 737 C C . SER A 1 92 ? 7.554 -5.675 0.451 1.00 96.00 92 SER A C 1
ATOM 739 O O . SER A 1 92 ? 7.462 -6.090 -0.697 1.00 96.00 92 SER A O 1
ATOM 741 N N . ASP A 1 93 ? 8.636 -5.091 0.953 1.00 94.56 93 ASP A N 1
ATOM 742 C CA . ASP A 1 93 ? 9.781 -4.662 0.162 1.00 94.56 93 ASP A CA 1
ATOM 743 C C . ASP A 1 93 ? 9.412 -3.922 -1.145 1.00 94.56 93 ASP A C 1
ATOM 745 O O . ASP A 1 93 ? 10.075 -4.094 -2.160 1.00 94.56 93 ASP A O 1
ATOM 749 N N . TRP A 1 94 ? 8.337 -3.114 -1.140 1.00 95.19 94 TRP A N 1
ATOM 750 C CA . TRP A 1 94 ? 7.859 -2.401 -2.335 1.00 95.19 94 TRP A CA 1
ATOM 751 C C . TRP A 1 94 ? 8.964 -1.576 -3.007 1.00 95.19 94 TRP A C 1
ATOM 753 O O . TRP A 1 94 ? 9.745 -0.909 -2.318 1.00 95.19 94 TRP A O 1
ATOM 763 N N . GLU A 1 95 ? 8.973 -1.602 -4.339 1.00 92.00 95 GLU A N 1
ATOM 764 C CA . GLU A 1 95 ? 9.966 -0.945 -5.187 1.00 92.00 95 GLU A CA 1
ATOM 765 C C . GLU A 1 95 ? 9.339 0.098 -6.116 1.00 92.00 95 GLU A C 1
ATOM 767 O O . GLU A 1 95 ? 8.283 -0.130 -6.712 1.00 92.00 95 GLU A O 1
ATOM 772 N N . GLY A 1 96 ? 10.040 1.212 -6.313 1.00 90.75 96 GLY A N 1
ATOM 773 C CA . GLY A 1 96 ? 9.694 2.222 -7.303 1.00 90.75 96 GLY A CA 1
ATOM 774 C C . GLY A 1 96 ? 9.849 3.631 -6.755 1.00 90.75 96 GLY A C 1
ATOM 775 O O . GLY A 1 96 ? 10.496 3.861 -5.739 1.00 90.75 96 GLY A O 1
ATOM 776 N N . SER A 1 97 ? 9.218 4.595 -7.422 1.00 89.31 97 SER A N 1
ATOM 777 C CA . SER A 1 97 ? 9.242 5.996 -6.999 1.00 89.31 97 SER A CA 1
ATOM 778 C C . SER A 1 97 ? 7.835 6.508 -6.725 1.00 89.31 97 SER A C 1
ATOM 780 O O . SER A 1 97 ? 6.944 6.368 -7.561 1.00 89.31 97 SER A O 1
ATOM 782 N N . LEU A 1 98 ? 7.641 7.149 -5.571 1.00 88.50 98 LEU A N 1
ATOM 783 C CA . LEU A 1 98 ? 6.415 7.872 -5.227 1.00 88.50 98 LEU A CA 1
ATOM 784 C C . LEU A 1 98 ? 6.753 9.329 -4.937 1.00 88.50 98 LEU A C 1
ATOM 786 O O . LEU A 1 98 ? 7.669 9.622 -4.173 1.00 88.50 98 LEU A O 1
ATOM 790 N N . TRP A 1 99 ? 6.004 10.256 -5.540 1.00 84.31 99 TRP A N 1
ATOM 791 C CA . TRP A 1 99 ? 6.197 11.702 -5.347 1.00 84.31 99 TRP A CA 1
ATOM 792 C C . TRP A 1 99 ? 7.639 12.172 -5.618 1.00 84.31 99 TRP A C 1
ATOM 794 O O . TRP A 1 99 ? 8.172 13.018 -4.903 1.00 84.31 99 TRP A O 1
ATOM 804 N N . GLY A 1 100 ? 8.291 11.573 -6.621 1.00 82.94 100 GLY A N 1
ATOM 805 C CA . GLY A 1 100 ? 9.685 11.857 -6.978 1.00 82.94 100 GLY A CA 1
ATOM 806 C C . GLY A 1 100 ? 10.728 11.289 -6.007 1.00 82.94 100 GLY A C 1
ATOM 807 O O . GLY A 1 100 ? 11.913 11.568 -6.167 1.00 82.94 100 GLY A O 1
ATOM 808 N N . LYS A 1 101 ? 10.316 10.501 -5.006 1.00 87.44 101 LYS A N 1
ATOM 809 C CA . LYS A 1 101 ? 11.216 9.844 -4.056 1.00 87.44 101 LYS A CA 1
ATOM 810 C C . LYS A 1 101 ? 11.313 8.349 -4.364 1.00 87.44 101 LYS A C 1
ATOM 812 O O . LYS A 1 101 ? 10.274 7.686 -4.356 1.00 87.44 101 LYS A O 1
ATOM 817 N N . PRO A 1 102 ? 12.518 7.826 -4.631 1.00 90.56 102 PRO A N 1
ATOM 818 C CA . PRO A 1 102 ? 12.711 6.401 -4.852 1.00 90.56 102 PRO A CA 1
ATOM 819 C C . PRO A 1 102 ? 12.648 5.627 -3.531 1.00 90.56 102 PRO A C 1
ATOM 821 O O . PRO A 1 102 ? 13.024 6.149 -2.481 1.00 90.56 102 PRO A O 1
ATOM 824 N N . ASP A 1 103 ? 12.213 4.372 -3.583 1.00 89.75 103 ASP A N 1
ATOM 825 C CA . ASP A 1 103 ? 11.987 3.519 -2.412 1.00 89.75 103 ASP A CA 1
ATOM 826 C C . ASP A 1 103 ? 13.253 3.276 -1.573 1.00 89.75 103 ASP A C 1
ATOM 828 O O . ASP A 1 103 ? 13.178 3.143 -0.350 1.00 89.75 103 ASP A O 1
ATOM 832 N N . TRP A 1 104 ? 14.431 3.258 -2.200 1.00 86.88 104 TRP A N 1
ATOM 833 C CA . TRP A 1 104 ? 15.705 3.096 -1.496 1.00 86.88 104 TRP A CA 1
ATOM 834 C C . TRP A 1 104 ? 16.062 4.296 -0.609 1.00 86.88 104 TRP A C 1
ATOM 836 O O . TRP A 1 104 ? 16.857 4.152 0.319 1.00 86.88 104 TRP A O 1
ATOM 846 N N . ALA A 1 105 ? 15.463 5.474 -0.833 1.00 86.00 105 ALA A N 1
ATOM 847 C CA . ALA A 1 105 ? 15.714 6.652 -0.000 1.00 86.00 105 ALA A CA 1
ATOM 848 C C . ALA A 1 105 ? 15.235 6.457 1.450 1.00 86.00 105 ALA A C 1
ATOM 850 O O . ALA A 1 105 ? 15.775 7.086 2.361 1.00 86.00 105 ALA A O 1
ATOM 851 N N . ASP A 1 106 ? 14.266 5.562 1.660 1.00 77.31 106 ASP A N 1
ATOM 852 C CA . ASP A 1 106 ? 13.714 5.227 2.974 1.00 77.31 106 ASP A CA 1
ATOM 853 C C . ASP A 1 106 ? 14.431 4.031 3.642 1.00 77.31 106 ASP A C 1
ATOM 855 O O . ASP A 1 106 ? 14.084 3.664 4.765 1.00 77.31 106 ASP A O 1
ATOM 859 N N . ARG A 1 107 ? 15.445 3.429 2.993 1.00 81.00 107 ARG A N 1
ATOM 860 C CA . ARG A 1 107 ? 16.157 2.222 3.468 1.00 81.00 107 ARG A CA 1
ATOM 861 C C . ARG A 1 107 ? 17.689 2.377 3.454 1.00 81.00 107 ARG A C 1
ATOM 863 O O . ARG A 1 107 ? 18.377 1.634 2.756 1.00 81.00 107 ARG A O 1
ATOM 870 N N . PRO A 1 108 ? 18.261 3.335 4.201 1.00 75.56 108 PRO A N 1
ATOM 871 C CA . PRO A 1 108 ? 19.707 3.524 4.220 1.00 75.56 108 PRO A CA 1
ATOM 872 C C . PRO A 1 108 ? 20.418 2.335 4.891 1.00 75.56 108 PRO A C 1
ATOM 874 O O . PRO A 1 108 ? 20.163 2.035 6.056 1.00 75.56 108 PRO A O 1
ATOM 877 N N . SER A 1 109 ? 21.360 1.697 4.192 1.00 74.62 109 SER A N 1
ATOM 878 C CA . SER A 1 109 ? 22.216 0.636 4.748 1.00 74.62 109 SER A CA 1
ATOM 879 C C . SER A 1 109 ? 23.651 0.746 4.240 1.00 74.62 109 SER A C 1
ATOM 881 O O . SER A 1 109 ? 23.850 0.921 3.045 1.00 74.62 109 SER A O 1
ATOM 883 N N . GLY A 1 110 ? 24.651 0.607 5.114 1.00 78.00 110 GLY A N 1
ATOM 884 C CA . GLY A 1 110 ? 26.058 0.576 4.692 1.00 78.00 110 GLY A CA 1
ATOM 885 C C . GLY A 1 110 ? 26.474 1.798 3.864 1.00 78.00 110 GLY A C 1
ATOM 886 O O . GLY A 1 110 ? 26.175 2.937 4.238 1.00 78.00 110 GLY A O 1
ATOM 887 N N . ASP A 1 111 ? 27.153 1.555 2.742 1.00 80.25 111 ASP A N 1
ATOM 888 C CA . ASP A 1 111 ? 27.599 2.600 1.828 1.00 80.25 111 ASP A CA 1
ATOM 889 C C . ASP A 1 111 ? 26.468 3.066 0.905 1.00 80.25 111 ASP A C 1
ATOM 891 O O . ASP A 1 111 ? 25.708 2.281 0.345 1.00 80.25 111 ASP A O 1
ATOM 895 N N . ARG A 1 112 ? 26.380 4.385 0.689 1.00 76.25 112 ARG A N 1
ATOM 896 C CA . ARG A 1 112 ? 25.350 5.002 -0.169 1.00 76.25 112 ARG A CA 1
ATOM 897 C C . ARG A 1 112 ? 25.341 4.440 -1.597 1.00 76.25 112 ARG A C 1
ATOM 899 O O . ARG A 1 112 ? 24.299 4.469 -2.245 1.00 76.25 112 ARG A O 1
ATOM 906 N N . ALA A 1 113 ? 26.493 3.983 -2.087 1.00 80.88 113 ALA A N 1
ATOM 907 C CA . ALA A 1 113 ? 26.616 3.400 -3.420 1.00 80.88 113 ALA A CA 1
ATOM 908 C C . ALA A 1 113 ? 25.750 2.140 -3.587 1.00 80.88 113 ALA A C 1
ATOM 910 O O . ALA A 1 113 ? 25.244 1.903 -4.678 1.00 80.88 113 ALA A O 1
ATOM 911 N N . ASP A 1 114 ? 25.508 1.406 -2.501 1.00 79.19 114 ASP A N 1
ATOM 912 C CA . ASP A 1 114 ? 24.818 0.116 -2.532 1.00 79.19 114 ASP A CA 1
ATOM 913 C C . ASP A 1 114 ? 23.290 0.259 -2.428 1.00 79.19 114 ASP A C 1
ATOM 915 O O . ASP A 1 114 ? 22.558 -0.720 -2.543 1.00 79.19 114 ASP A O 1
ATOM 919 N N . TRP A 1 115 ? 22.771 1.473 -2.205 1.00 81.19 115 TRP A N 1
ATOM 920 C CA . TRP A 1 115 ? 21.335 1.687 -1.969 1.00 81.19 115 TRP A CA 1
ATOM 921 C C . TRP A 1 115 ? 20.494 1.470 -3.230 1.00 81.19 115 TRP A C 1
ATOM 923 O O . TRP A 1 115 ? 19.343 1.054 -3.133 1.00 81.19 115 TRP A O 1
ATOM 933 N N . ILE A 1 116 ? 21.064 1.754 -4.404 1.00 80.12 116 ILE A N 1
ATOM 934 C CA . ILE A 1 116 ? 20.370 1.646 -5.695 1.00 80.12 116 ILE A CA 1
ATOM 935 C C . ILE A 1 116 ? 20.278 0.181 -6.139 1.00 80.12 116 ILE A C 1
ATOM 937 O O . ILE A 1 116 ? 19.224 -0.250 -6.601 1.00 80.12 116 ILE A O 1
ATOM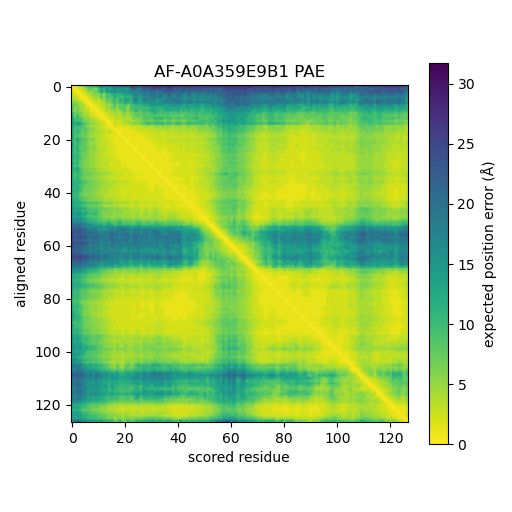 941 N N . ASP A 1 117 ? 21.356 -0.582 -5.945 1.00 80.62 117 ASP A N 1
ATOM 942 C CA . ASP A 1 117 ? 21.500 -1.967 -6.413 1.00 80.62 117 ASP A CA 1
ATOM 943 C C . ASP A 1 117 ? 21.328 -2.996 -5.283 1.00 80.62 117 ASP A C 1
ATOM 945 O O . ASP A 1 117 ? 21.872 -4.099 -5.340 1.00 80.62 117 ASP A O 1
ATOM 949 N N . ARG A 1 118 ? 20.581 -2.639 -4.231 1.00 81.81 118 ARG A N 1
ATOM 950 C CA . ARG A 1 118 ? 20.359 -3.520 -3.080 1.00 81.81 118 ARG A CA 1
ATOM 951 C C . ARG A 1 118 ? 19.680 -4.833 -3.479 1.00 81.81 118 ARG A C 1
ATOM 953 O O . ARG A 1 118 ? 18.848 -4.878 -4.392 1.00 81.81 118 ARG A O 1
ATOM 960 N N . ASP A 1 119 ? 19.948 -5.871 -2.693 1.00 84.44 119 ASP A N 1
ATOM 961 C CA . ASP A 1 119 ? 19.212 -7.127 -2.785 1.00 84.44 119 ASP A CA 1
ATOM 962 C C . ASP A 1 119 ? 17.720 -6.908 -2.486 1.00 84.44 119 ASP A C 1
ATOM 964 O O . ASP A 1 119 ? 17.329 -6.131 -1.603 1.00 84.44 119 ASP A O 1
ATOM 968 N N . ARG A 1 120 ? 16.882 -7.602 -3.261 1.00 85.94 120 ARG A N 1
ATOM 969 C CA . ARG A 1 120 ? 15.421 -7.565 -3.141 1.00 85.94 120 ARG A CA 1
ATOM 970 C C . ARG A 1 120 ? 14.956 -8.799 -2.404 1.00 85.94 120 ARG A C 1
ATOM 972 O O . ARG A 1 120 ? 15.287 -9.921 -2.792 1.00 85.94 120 ARG A O 1
ATOM 979 N N . PHE A 1 121 ? 14.161 -8.585 -1.370 1.00 92.75 121 PHE A N 1
ATOM 980 C CA . PHE A 1 121 ? 13.626 -9.665 -0.562 1.00 92.75 121 PHE A CA 1
ATOM 981 C C . PHE A 1 121 ? 12.212 -10.000 -1.006 1.00 92.75 121 PHE A C 1
ATOM 983 O O . PHE A 1 121 ? 11.446 -9.122 -1.394 1.00 92.75 121 PHE A O 1
ATOM 990 N N . GLU A 1 122 ? 11.844 -11.277 -0.951 1.00 96.38 122 GLU A N 1
ATOM 991 C CA . GLU A 1 122 ? 10.476 -11.671 -1.272 1.00 96.38 122 GLU A CA 1
ATOM 992 C C . GLU A 1 122 ? 9.490 -10.995 -0.297 1.00 96.38 122 GLU A C 1
ATOM 994 O O . GLU A 1 122 ? 9.735 -10.961 0.913 1.00 96.38 122 GLU A O 1
ATOM 999 N N . PRO A 1 123 ? 8.350 -10.461 -0.776 1.00 97.06 123 PRO A N 1
ATOM 1000 C CA . PRO A 1 123 ? 7.402 -9.793 0.104 1.00 97.06 123 PRO A CA 1
ATOM 1001 C C . PRO A 1 123 ? 6.960 -10.706 1.255 1.00 97.06 123 PRO A C 1
ATOM 1003 O O . PRO A 1 123 ? 6.424 -11.793 1.033 1.00 97.06 123 PRO A O 1
ATOM 1006 N N . GLY A 1 124 ? 7.157 -10.240 2.485 1.00 96.00 124 GLY A N 1
ATOM 1007 C CA . GLY A 1 124 ? 6.845 -10.962 3.713 1.00 96.00 124 GLY A CA 1
ATOM 1008 C C . GLY A 1 124 ? 8.030 -11.654 4.391 1.00 96.00 124 GLY A C 1
ATOM 1009 O O . GLY A 1 124 ? 7.808 -12.223 5.460 1.00 96.00 124 GLY A O 1
ATOM 1010 N N . THR A 1 125 ? 9.246 -11.622 3.828 1.00 95.44 125 THR A N 1
ATOM 1011 C CA . THR A 1 125 ? 10.401 -12.337 4.410 1.00 95.44 125 THR A CA 1
ATOM 1012 C C . THR A 1 125 ? 11.288 -11.495 5.324 1.00 95.44 125 THR A C 1
ATOM 1014 O O . THR A 1 125 ? 11.935 -12.072 6.190 1.00 95.44 125 THR A O 1
ATOM 1017 N N . GLU A 1 126 ? 11.300 -10.169 5.177 1.00 89.62 126 GLU A N 1
ATOM 1018 C CA . GLU A 1 126 ? 12.161 -9.250 5.946 1.00 89.62 126 GLU A CA 1
ATOM 1019 C C . GLU A 1 126 ? 11.360 -8.104 6.595 1.00 89.62 126 GLU A C 1
ATOM 1021 O O . GLU A 1 126 ? 10.216 -7.847 6.198 1.00 89.62 126 GLU A O 1
ATOM 1026 N N . TRP A 1 127 ? 11.955 -7.448 7.605 1.00 78.50 127 TRP A N 1
ATOM 1027 C CA . TRP A 1 127 ? 11.365 -6.377 8.431 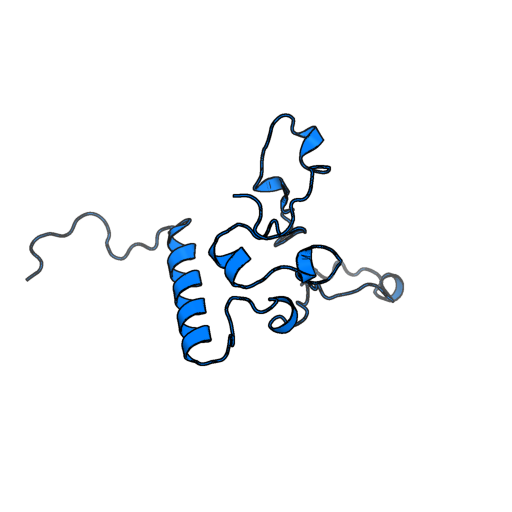1.00 78.50 127 TRP A CA 1
ATOM 1028 C C . TRP A 1 127 ? 12.146 -5.061 8.379 1.00 78.50 127 TRP A C 1
ATOM 1030 O O . TRP A 1 127 ? 13.376 -5.099 8.159 1.00 78.50 127 TRP A O 1
#

Solvent-accessible surface area (backbone atoms only — not comparable to full-atom values): 8230 Å² total; per-residue (Å²): 134,85,91,78,86,78,88,64,90,83,61,90,72,89,63,70,73,59,52,55,59,56,51,52,49,51,51,49,53,35,36,77,71,56,78,38,83,51,54,79,40,47,45,45,84,78,54,75,71,41,75,65,87,72,80,86,84,78,68,68,72,77,80,54,69,88,61,77,67,50,49,58,79,30,56,62,92,65,36,45,68,25,23,46,50,22,58,78,68,63,14,29,68,68,68,55,68,59,97,91,42,48,46,46,78,82,53,86,56,91,55,79,83,48,40,82,75,50,89,80,61,62,58,62,77,56,124